Protein AF-A0A7C4W5H1-F1 (afdb_monomer_lite)

Structure (mmCIF, N/CA/C/O backbone):
data_AF-A0A7C4W5H1-F1
#
_entry.id   AF-A0A7C4W5H1-F1
#
loop_
_atom_site.group_PDB
_atom_site.id
_atom_site.type_symbol
_atom_site.label_atom_id
_atom_site.label_alt_id
_atom_site.label_comp_id
_atom_site.label_asym_id
_atom_site.label_entity_id
_atom_site.label_seq_id
_atom_site.pdbx_PDB_ins_code
_atom_site.Cartn_x
_atom_site.Cartn_y
_atom_site.Cartn_z
_atom_site.occupancy
_atom_site.B_iso_or_equiv
_atom_site.auth_seq_id
_atom_site.auth_comp_id
_atom_site.auth_asym_id
_atom_site.auth_atom_id
_atom_site.pdbx_PDB_model_num
ATOM 1 N N . MET A 1 1 ? 14.080 -0.708 -13.910 1.00 57.34 1 MET A N 1
ATOM 2 C CA . MET A 1 1 ? 13.384 0.587 -13.700 1.00 57.34 1 MET A CA 1
ATOM 3 C C . MET A 1 1 ? 11.904 0.579 -14.092 1.00 57.34 1 MET A C 1
ATOM 5 O O . MET A 1 1 ? 11.128 1.091 -13.300 1.00 57.34 1 MET A O 1
ATOM 9 N N . LYS A 1 2 ? 11.477 -0.001 -15.233 1.00 60.09 2 LYS A N 1
ATOM 10 C CA . LYS A 1 2 ? 10.047 -0.025 -15.631 1.00 60.09 2 LYS A CA 1
ATOM 11 C C . LYS A 1 2 ? 9.132 -0.670 -14.567 1.00 60.09 2 LYS A C 1
ATOM 13 O O . LYS A 1 2 ? 8.195 -0.025 -14.124 1.00 60.09 2 LYS A O 1
ATOM 18 N N . GLY A 1 3 ? 9.515 -1.836 -14.033 1.00 83.69 3 GLY A N 1
ATOM 19 C CA . GLY A 1 3 ? 8.735 -2.528 -12.994 1.00 83.69 3 GLY A CA 1
ATOM 20 C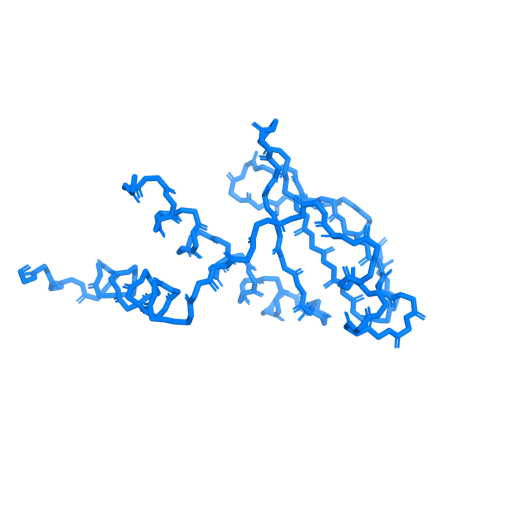 C . GLY A 1 3 ? 8.608 -1.795 -11.650 1.00 83.69 3 GLY A C 1
ATOM 21 O O . GLY A 1 3 ? 7.587 -1.926 -10.993 1.00 83.69 3 GLY A O 1
ATOM 22 N N . LEU A 1 4 ? 9.591 -0.975 -11.245 1.00 86.75 4 LEU A N 1
ATOM 23 C CA . LEU A 1 4 ? 9.497 -0.232 -9.977 1.00 86.75 4 LEU A CA 1
ATOM 24 C C . LEU A 1 4 ? 8.412 0.848 -10.045 1.00 86.75 4 LEU A C 1
ATOM 26 O O . LEU A 1 4 ? 7.599 0.958 -9.135 1.00 86.75 4 LEU A O 1
ATOM 30 N N . LYS A 1 5 ? 8.387 1.633 -11.130 1.00 88.38 5 LYS A N 1
ATOM 31 C CA . LYS A 1 5 ? 7.375 2.683 -11.309 1.00 88.38 5 LYS A CA 1
ATOM 32 C C . LYS A 1 5 ? 5.975 2.081 -11.430 1.00 88.38 5 LYS A C 1
ATOM 34 O O . LYS A 1 5 ? 5.061 2.580 -10.785 1.00 88.38 5 LYS A O 1
ATOM 39 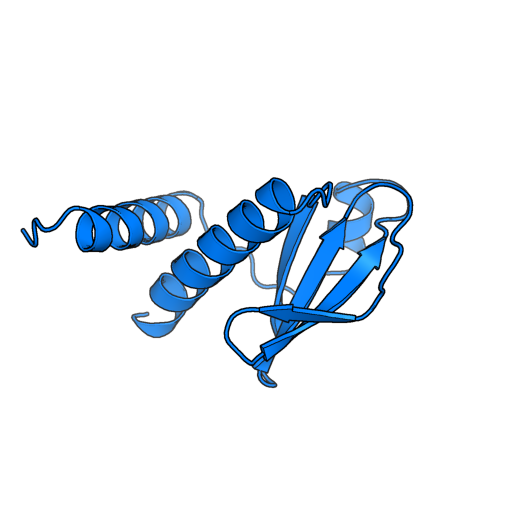N N . ASP A 1 6 ? 5.836 0.978 -12.165 1.00 88.69 6 ASP A N 1
ATOM 40 C CA . ASP A 1 6 ? 4.561 0.265 -12.288 1.00 88.69 6 ASP A CA 1
ATOM 41 C C . ASP A 1 6 ? 4.078 -0.257 -10.917 1.00 88.69 6 ASP A C 1
ATOM 43 O O . ASP A 1 6 ? 2.916 -0.056 -10.558 1.00 88.69 6 ASP A O 1
ATOM 47 N N . ASN A 1 7 ? 4.984 -0.807 -10.095 1.00 90.25 7 ASN A N 1
ATOM 48 C CA . ASN A 1 7 ? 4.675 -1.226 -8.723 1.00 90.25 7 ASN A CA 1
ATOM 49 C C . ASN A 1 7 ? 4.248 -0.051 -7.834 1.00 90.25 7 ASN A C 1
ATOM 51 O O . ASN A 1 7 ? 3.276 -0.173 -7.095 1.00 90.25 7 ASN A O 1
ATOM 55 N N . ILE A 1 8 ? 4.932 1.097 -7.909 1.00 92.31 8 ILE A N 1
ATOM 56 C CA . ILE A 1 8 ? 4.556 2.294 -7.138 1.00 92.31 8 ILE A CA 1
ATOM 57 C C . ILE A 1 8 ? 3.159 2.767 -7.543 1.00 92.31 8 ILE A C 1
ATOM 59 O O . ILE A 1 8 ? 2.328 3.042 -6.679 1.00 92.31 8 ILE A O 1
ATOM 63 N N . THR A 1 9 ? 2.865 2.832 -8.844 1.00 92.50 9 THR A N 1
ATOM 64 C CA . THR A 1 9 ? 1.530 3.195 -9.334 1.00 92.50 9 THR A CA 1
ATOM 65 C C . THR A 1 9 ? 0.465 2.215 -8.839 1.00 92.50 9 THR A C 1
ATOM 67 O O . THR A 1 9 ? -0.606 2.649 -8.412 1.00 92.50 9 THR A O 1
ATOM 70 N N . PHE A 1 10 ? 0.737 0.909 -8.894 1.00 92.31 10 PHE A N 1
ATOM 71 C CA . PHE A 1 10 ? -0.174 -0.128 -8.408 1.00 92.31 10 PHE A CA 1
ATOM 72 C C . PHE A 1 10 ? -0.444 0.021 -6.906 1.00 92.31 10 PHE A C 1
ATOM 74 O O . PHE A 1 10 ? -1.597 0.139 -6.494 1.00 92.31 10 PHE A O 1
ATOM 81 N N . LEU A 1 11 ? 0.611 0.117 -6.094 1.00 94.19 11 LEU A N 1
ATOM 82 C CA . LEU A 1 11 ? 0.506 0.287 -4.644 1.00 94.19 11 LEU A CA 1
ATOM 83 C C . LEU A 1 11 ? -0.220 1.585 -4.275 1.00 94.19 11 LEU A C 1
ATOM 85 O O . LEU A 1 11 ? -1.057 1.582 -3.378 1.00 94.19 11 LEU A O 1
ATOM 89 N N . TYR A 1 12 ? 0.014 2.678 -5.002 1.00 94.50 12 TYR A N 1
ATOM 90 C CA . TYR A 1 12 ? -0.715 3.931 -4.800 1.00 94.50 12 TYR A CA 1
ATOM 91 C C . TYR A 1 12 ? -2.222 3.785 -5.071 1.00 94.50 12 TYR A C 1
ATOM 93 O O . TYR A 1 12 ? -3.053 4.291 -4.312 1.00 94.50 12 TYR A O 1
ATOM 101 N N . LYS A 1 13 ? -2.602 3.065 -6.133 1.00 94.44 13 LYS A N 1
ATOM 102 C CA . LYS A 1 13 ? -4.013 2.756 -6.416 1.00 94.44 13 LYS A CA 1
ATOM 103 C C . LYS A 1 13 ? -4.619 1.870 -5.329 1.00 94.44 13 LYS A C 1
ATOM 105 O O . LYS A 1 13 ? -5.745 2.140 -4.912 1.00 94.44 13 LYS A O 1
ATOM 110 N N . MET A 1 14 ? -3.873 0.879 -4.840 1.00 95.38 14 MET A N 1
ATOM 111 C CA . MET A 1 14 ? -4.303 0.021 -3.736 1.00 95.38 14 MET A CA 1
ATOM 112 C C . MET A 1 14 ? -4.524 0.828 -2.458 1.00 95.38 14 MET A C 1
ATOM 114 O O . MET A 1 14 ? -5.603 0.759 -1.878 1.00 95.38 14 MET A O 1
ATOM 118 N N . PHE A 1 15 ? -3.560 1.664 -2.067 1.00 95.88 15 PHE A N 1
ATOM 119 C CA . PHE A 1 15 ? -3.662 2.546 -0.903 1.00 95.88 15 PHE A CA 1
ATOM 120 C C . PHE A 1 15 ? -4.954 3.373 -0.923 1.00 95.88 15 PHE A C 1
ATOM 122 O O . PHE A 1 15 ? -5.717 3.378 0.043 1.00 95.88 15 PHE A O 1
ATOM 129 N N . ASN A 1 16 ? -5.240 4.022 -2.055 1.00 95.00 16 ASN A N 1
ATOM 130 C CA . ASN A 1 16 ? -6.454 4.819 -2.212 1.00 95.00 16 ASN A CA 1
ATOM 131 C C . ASN A 1 16 ? -7.723 3.959 -2.230 1.00 95.00 16 ASN A C 1
ATOM 133 O O . ASN A 1 16 ? -8.702 4.313 -1.579 1.00 95.00 16 ASN A O 1
ATOM 137 N N . GLY A 1 17 ? -7.715 2.824 -2.935 1.00 94.88 17 GLY A N 1
ATOM 138 C CA . GLY A 1 17 ? -8.871 1.927 -3.017 1.00 94.88 17 GLY A CA 1
ATOM 139 C C . GLY A 1 17 ? -9.272 1.350 -1.659 1.00 94.88 17 GLY A C 1
ATOM 140 O O . GLY A 1 17 ? -10.458 1.307 -1.327 1.00 94.88 17 GLY A O 1
ATOM 141 N N . LEU A 1 18 ? -8.292 0.977 -0.836 1.00 94.31 18 LEU A N 1
ATOM 142 C CA . LEU A 1 18 ? -8.527 0.488 0.521 1.00 94.31 18 LEU A CA 1
ATOM 143 C C . LEU A 1 18 ? -9.074 1.589 1.437 1.00 94.31 18 LEU A C 1
ATOM 145 O O . LEU A 1 18 ? -10.039 1.348 2.163 1.00 94.31 18 LEU A O 1
ATOM 149 N N . ARG A 1 19 ? -8.540 2.816 1.345 1.00 93.88 19 ARG A N 1
ATOM 150 C CA . ARG A 1 19 ? -9.089 3.976 2.068 1.00 93.88 19 ARG A CA 1
ATOM 151 C C . ARG A 1 19 ? -10.528 4.280 1.674 1.00 93.88 19 ARG A C 1
ATOM 153 O O . ARG A 1 19 ? -11.373 4.471 2.544 1.00 93.88 19 ARG A O 1
ATOM 160 N N . SER A 1 20 ? -10.842 4.250 0.380 1.00 94.19 20 SER A N 1
ATOM 161 C CA . SER A 1 20 ? -12.222 4.398 -0.102 1.00 94.19 20 SER A CA 1
ATOM 162 C C . SER A 1 20 ? -13.147 3.269 0.363 1.00 94.19 20 SER A C 1
ATOM 164 O O . SER A 1 20 ? -14.351 3.480 0.461 1.00 94.19 20 SER A O 1
ATOM 166 N N . SER A 1 21 ? -12.594 2.098 0.689 1.00 91.31 21 SER A N 1
ATOM 167 C CA . SER A 1 21 ? -13.332 0.948 1.228 1.00 91.31 21 SER A CA 1
ATOM 168 C C . SER A 1 21 ? -13.475 0.976 2.758 1.00 91.31 21 SER A C 1
ATOM 170 O O . SER A 1 21 ? -14.037 0.048 3.337 1.00 91.31 21 SER A O 1
ATOM 172 N N . GLY A 1 22 ? -12.989 2.033 3.420 1.00 91.62 22 GLY A N 1
ATOM 173 C CA . GLY A 1 22 ? -13.158 2.261 4.857 1.00 91.62 22 GLY A CA 1
ATOM 174 C C . GLY A 1 22 ? -11.996 1.800 5.739 1.00 91.62 22 GLY A C 1
ATOM 175 O O . GLY A 1 22 ? -12.132 1.837 6.959 1.00 91.62 22 GLY A O 1
ATOM 176 N N . TYR A 1 23 ? -10.865 1.381 5.165 1.00 92.69 23 TYR A N 1
ATOM 177 C CA . TYR A 1 23 ? -9.657 1.079 5.938 1.00 92.69 23 TYR A CA 1
ATOM 178 C C . TYR A 1 23 ? -8.856 2.352 6.228 1.00 92.69 23 TYR A C 1
ATOM 180 O O . TYR A 1 23 ? -8.577 3.131 5.316 1.00 92.69 23 TYR A O 1
ATOM 188 N N . ASP A 1 24 ? -8.392 2.528 7.466 1.00 93.44 24 ASP A N 1
ATOM 189 C CA . ASP A 1 24 ? -7.453 3.602 7.810 1.00 93.44 24 ASP A CA 1
ATOM 190 C C . ASP A 1 24 ? -6.009 3.198 7.465 1.00 93.44 24 ASP A C 1
ATOM 192 O O . ASP A 1 24 ? -5.188 2.881 8.324 1.00 93.44 24 ASP A O 1
ATOM 196 N N . VAL A 1 25 ? -5.718 3.105 6.163 1.00 94.38 25 VAL A N 1
ATOM 197 C CA . VAL A 1 25 ? -4.417 2.633 5.667 1.00 94.38 25 VAL A CA 1
ATOM 198 C C . VAL A 1 25 ? -3.335 3.679 5.890 1.00 94.38 25 VAL A C 1
ATOM 200 O O . VAL A 1 25 ? -3.473 4.833 5.471 1.00 94.38 25 VAL A O 1
ATOM 203 N N . ALA A 1 26 ? -2.230 3.245 6.485 1.00 92.25 26 ALA A N 1
ATOM 204 C CA . ALA A 1 26 ? -1.031 4.038 6.697 1.00 92.25 26 ALA A CA 1
ATOM 205 C C . ALA A 1 26 ? 0.051 3.710 5.666 1.00 92.25 26 ALA A C 1
ATOM 207 O O . ALA A 1 26 ? 0.684 4.612 5.124 1.00 92.25 26 ALA A O 1
ATOM 208 N N . ILE A 1 27 ? 0.251 2.418 5.387 1.00 92.19 27 ILE A N 1
ATOM 209 C CA . ILE A 1 27 ? 1.352 1.923 4.555 1.00 92.19 27 ILE A CA 1
ATOM 210 C C . ILE A 1 27 ? 0.848 0.772 3.691 1.00 92.19 27 ILE A C 1
ATOM 212 O O . ILE A 1 27 ? 0.002 -0.019 4.109 1.00 92.19 27 ILE A O 1
ATOM 216 N N . VAL A 1 28 ? 1.397 0.665 2.487 1.00 93.44 28 VAL A N 1
ATOM 217 C CA . VAL A 1 28 ? 1.213 -0.479 1.597 1.00 93.44 28 VAL A CA 1
ATOM 218 C C . VAL A 1 28 ? 2.565 -0.992 1.131 1.00 93.44 28 VAL A C 1
ATOM 220 O O . VAL A 1 28 ? 3.506 -0.215 0.972 1.00 93.44 28 VAL A O 1
ATOM 223 N N . GLY A 1 29 ? 2.656 -2.293 0.892 1.00 91.50 29 GLY A N 1
ATOM 224 C CA . GLY A 1 29 ? 3.880 -2.935 0.438 1.00 91.50 29 GLY A CA 1
ATOM 225 C C . GLY A 1 29 ? 3.597 -4.098 -0.496 1.00 91.50 29 GLY A C 1
ATOM 226 O O . GLY A 1 29 ? 2.517 -4.686 -0.475 1.00 91.50 29 GLY A O 1
ATOM 227 N N . LYS A 1 30 ? 4.597 -4.420 -1.313 1.00 88.56 30 LYS A N 1
ATOM 228 C CA . LYS A 1 30 ? 4.643 -5.636 -2.119 1.00 88.56 30 LYS A CA 1
ATOM 229 C C . LYS A 1 30 ? 5.945 -6.357 -1.804 1.00 88.56 30 LYS A C 1
ATOM 231 O O . LYS A 1 30 ? 7.007 -5.732 -1.845 1.00 88.56 30 LYS A O 1
ATOM 236 N N . ALA A 1 31 ? 5.859 -7.644 -1.510 1.00 83.06 31 ALA A N 1
ATOM 237 C CA . ALA A 1 31 ? 7.022 -8.491 -1.319 1.00 83.06 31 ALA A CA 1
ATOM 238 C C . ALA A 1 31 ? 7.512 -9.084 -2.657 1.00 83.06 31 ALA A C 1
ATOM 240 O O . ALA A 1 31 ? 6.865 -8.980 -3.710 1.00 83.06 31 ALA A O 1
ATOM 241 N N . TYR A 1 32 ? 8.722 -9.646 -2.633 1.00 75.19 32 TYR A N 1
ATOM 242 C CA . TYR A 1 32 ? 9.350 -10.245 -3.817 1.00 75.19 32 TYR A CA 1
ATOM 243 C C . TYR A 1 32 ? 8.630 -11.511 -4.304 1.00 75.19 32 TYR A C 1
ATOM 245 O O . TYR A 1 32 ? 8.760 -11.854 -5.473 1.00 75.19 32 TYR A O 1
ATOM 253 N N . ASP A 1 33 ? 7.877 -12.168 -3.427 1.00 77.94 33 ASP A N 1
ATOM 254 C CA . ASP A 1 33 ? 7.077 -13.379 -3.650 1.00 77.94 33 ASP A CA 1
ATOM 255 C C . ASP A 1 33 ? 5.633 -13.087 -4.098 1.00 77.94 33 ASP A C 1
ATOM 257 O O . ASP A 1 33 ? 4.784 -13.968 -4.060 1.00 77.94 33 ASP A O 1
ATOM 261 N N . ASP A 1 34 ? 5.374 -11.861 -4.560 1.00 77.38 34 ASP A N 1
ATOM 262 C CA . ASP A 1 34 ? 4.079 -11.386 -5.065 1.00 77.38 34 ASP A CA 1
ATOM 263 C C . ASP A 1 34 ? 2.965 -11.200 -4.023 1.00 77.38 34 ASP A C 1
ATOM 265 O O . ASP A 1 34 ? 1.873 -10.757 -4.386 1.00 77.38 34 ASP A O 1
ATOM 269 N N . ASP A 1 35 ? 3.260 -11.367 -2.733 1.00 85.69 35 ASP A N 1
ATOM 270 C CA . ASP A 1 35 ? 2.322 -11.014 -1.668 1.00 85.69 35 ASP A CA 1
ATOM 271 C C . ASP A 1 35 ? 2.190 -9.491 -1.495 1.00 85.69 35 ASP A C 1
ATOM 273 O O . ASP A 1 35 ? 3.162 -8.722 -1.572 1.00 85.69 35 ASP A O 1
ATOM 277 N N . LEU A 1 36 ? 0.960 -9.045 -1.222 1.00 93.81 36 LEU A N 1
ATOM 278 C CA . LEU A 1 36 ? 0.638 -7.655 -0.912 1.00 93.81 36 LEU A CA 1
ATOM 279 C C . LEU A 1 36 ? 0.372 -7.481 0.580 1.00 93.81 36 LEU A C 1
ATOM 281 O O . LEU A 1 36 ? -0.210 -8.339 1.242 1.00 93.81 36 LEU A O 1
ATOM 285 N N . TYR A 1 37 ? 0.735 -6.312 1.094 1.00 92.50 37 TYR A N 1
ATOM 286 C CA . TYR A 1 37 ? 0.553 -5.964 2.496 1.00 92.50 37 TYR A CA 1
ATOM 287 C C . TYR A 1 37 ? -0.075 -4.583 2.629 1.00 92.50 37 TYR A C 1
ATOM 289 O O . TYR A 1 37 ? 0.303 -3.637 1.932 1.00 92.50 37 TYR A O 1
ATOM 297 N N . ALA A 1 38 ? -1.014 -4.464 3.560 1.00 94.56 38 ALA A N 1
ATOM 298 C CA . ALA A 1 38 ? -1.581 -3.205 4.005 1.00 94.56 38 ALA A CA 1
ATOM 299 C C . ALA A 1 38 ? -1.419 -3.096 5.519 1.00 94.56 38 ALA A C 1
ATOM 301 O O . ALA A 1 38 ? -1.836 -3.977 6.273 1.00 94.56 38 ALA A O 1
ATOM 302 N N . TYR A 1 39 ? -0.832 -1.993 5.962 1.00 93.31 39 TYR A N 1
ATOM 303 C CA . TYR A 1 39 ? -0.699 -1.671 7.370 1.00 93.31 39 TYR A CA 1
ATOM 304 C C . TYR A 1 39 ? -1.652 -0.533 7.703 1.00 93.31 39 TYR A C 1
ATOM 306 O O . TYR A 1 39 ? -1.626 0.518 7.053 1.00 93.31 39 TYR A O 1
ATOM 314 N N . VAL A 1 40 ? -2.517 -0.757 8.683 1.00 94.00 40 VAL A N 1
ATOM 315 C CA . VAL A 1 40 ? -3.641 0.134 8.979 1.00 94.00 40 VAL A CA 1
ATOM 316 C C . VAL A 1 40 ? -3.673 0.527 10.448 1.00 94.00 40 VAL A C 1
ATOM 318 O O . VAL A 1 40 ? -3.123 -0.170 11.302 1.00 94.00 40 VAL A O 1
ATOM 321 N N . TRP A 1 41 ? -4.335 1.637 10.738 1.00 91.69 41 TRP A N 1
ATOM 322 C CA . TRP A 1 41 ? -4.635 2.063 12.097 1.00 91.69 41 TRP A CA 1
ATOM 323 C C . TRP A 1 41 ? -5.952 1.462 12.590 1.00 91.69 41 TRP A C 1
ATOM 325 O O . TRP A 1 41 ? -6.890 1.255 11.818 1.00 91.69 41 TRP A O 1
ATOM 335 N N . GLY A 1 42 ? -6.027 1.229 13.901 1.00 86.00 42 GLY A N 1
ATOM 336 C CA . GLY A 1 42 ? -7.237 0.750 14.566 1.00 86.00 42 GLY A CA 1
ATOM 337 C C . GLY A 1 42 ? -7.579 -0.714 14.277 1.00 86.00 42 GLY A C 1
ATOM 338 O O . GLY A 1 42 ? -6.757 -1.491 13.794 1.00 86.00 42 GLY A O 1
ATOM 339 N N . ASP A 1 43 ? -8.807 -1.100 14.618 1.00 84.06 43 ASP A N 1
ATOM 340 C CA . ASP A 1 43 ? -9.260 -2.483 14.493 1.00 84.06 43 ASP A CA 1
ATOM 341 C C . ASP A 1 43 ? -9.619 -2.853 13.053 1.00 84.06 43 ASP A C 1
ATOM 343 O O . ASP A 1 43 ? -10.285 -2.111 12.328 1.00 84.06 43 ASP A O 1
ATOM 347 N N . VAL A 1 44 ? -9.255 -4.076 12.669 1.00 84.94 44 VAL A N 1
ATOM 348 C CA . VAL A 1 44 ? -9.598 -4.651 11.366 1.00 84.94 44 VAL A CA 1
ATOM 349 C C . VAL A 1 44 ? -10.536 -5.829 11.519 1.00 84.94 44 VAL A C 1
ATOM 351 O O . VAL A 1 44 ? -10.292 -6.746 12.301 1.00 84.94 44 VAL A O 1
ATOM 354 N N . LYS A 1 45 ? -11.601 -5.834 10.713 1.00 81.12 45 LYS A N 1
ATOM 355 C CA . LYS A 1 45 ? -12.532 -6.968 10.648 1.00 81.12 45 LYS A CA 1
ATOM 356 C C . LYS A 1 45 ? -11.911 -8.177 9.951 1.00 81.12 45 LYS A C 1
ATOM 358 O O . LYS A 1 45 ? -12.101 -9.301 10.396 1.00 81.12 45 LYS A O 1
ATOM 363 N N . ASN A 1 46 ? -11.154 -7.930 8.882 1.00 88.25 46 ASN A N 1
ATOM 364 C CA . ASN A 1 46 ? -10.531 -8.959 8.056 1.00 88.25 46 ASN A CA 1
ATOM 365 C C . ASN A 1 46 ? -9.021 -8.735 8.012 1.00 88.25 46 ASN A C 1
ATOM 367 O O . ASN A 1 46 ? -8.572 -7.632 7.706 1.00 88.25 46 ASN A O 1
ATOM 371 N N . ARG A 1 47 ? -8.256 -9.793 8.296 1.00 89.06 47 ARG A N 1
ATOM 372 C CA . ARG A 1 47 ? -6.784 -9.792 8.220 1.00 89.06 47 ARG A CA 1
ATOM 373 C C . ARG A 1 47 ? -6.245 -10.180 6.845 1.00 89.06 47 ARG A C 1
ATOM 375 O O . ARG A 1 47 ? -5.052 -10.062 6.607 1.00 89.06 47 ARG A O 1
ATOM 382 N N . VAL A 1 48 ? -7.116 -10.649 5.957 1.00 92.88 48 VAL A N 1
ATOM 383 C CA . VAL A 1 48 ? -6.803 -10.943 4.559 1.00 92.88 48 VAL A CA 1
ATOM 384 C C . VAL A 1 48 ? -7.964 -10.442 3.714 1.00 92.88 48 VAL A C 1
ATOM 386 O O . VAL A 1 48 ? -9.124 -10.661 4.069 1.00 92.88 48 VAL A O 1
ATOM 389 N N . ILE A 1 49 ? -7.646 -9.750 2.629 1.00 93.69 49 ILE A N 1
ATOM 390 C CA . ILE A 1 49 ? -8.601 -9.274 1.623 1.00 93.69 49 ILE A CA 1
ATOM 391 C C . ILE A 1 49 ? -8.047 -9.534 0.222 1.00 93.69 49 ILE A C 1
ATOM 393 O O . ILE A 1 49 ? -6.905 -9.965 0.076 1.00 93.69 49 ILE A O 1
ATOM 397 N N . GLU A 1 50 ? -8.846 -9.253 -0.802 1.00 93.06 50 GLU A N 1
ATOM 398 C CA . GLU A 1 50 ? -8.437 -9.354 -2.201 1.00 93.06 50 GLU A CA 1
ATOM 399 C C . GLU A 1 50 ? -8.374 -7.961 -2.844 1.00 93.06 50 GLU A C 1
ATOM 401 O O . GLU A 1 50 ? -9.243 -7.117 -2.604 1.00 93.06 50 GLU A O 1
ATOM 406 N N . TYR A 1 51 ? -7.354 -7.719 -3.666 1.00 92.06 51 TYR A N 1
ATOM 407 C CA . TYR A 1 51 ? -7.236 -6.533 -4.508 1.00 92.06 51 TYR A CA 1
ATOM 408 C C . TYR A 1 51 ? -6.683 -6.929 -5.878 1.00 92.06 51 TYR A C 1
ATOM 410 O O . TYR A 1 51 ? -5.567 -7.430 -5.970 1.00 92.06 51 TYR A O 1
ATOM 418 N N . ASP A 1 52 ? -7.464 -6.697 -6.937 1.00 90.12 52 ASP A N 1
ATOM 419 C CA . ASP A 1 52 ? -7.091 -7.028 -8.324 1.00 90.12 52 ASP A CA 1
ATOM 420 C C . ASP A 1 52 ? -6.652 -8.501 -8.504 1.00 90.12 52 ASP A C 1
ATOM 422 O O . ASP A 1 52 ? -5.675 -8.806 -9.183 1.00 90.12 52 ASP A O 1
ATOM 426 N N . GLY A 1 53 ? -7.352 -9.425 -7.830 1.00 89.06 53 GLY A N 1
ATOM 427 C CA . GLY A 1 53 ? -7.057 -10.862 -7.857 1.00 89.06 53 GLY A CA 1
ATOM 428 C C . GLY A 1 53 ? -5.872 -11.311 -6.992 1.00 89.06 53 GLY A C 1
ATOM 429 O O . GLY A 1 53 ? -5.533 -12.493 -7.007 1.00 89.06 53 GLY A O 1
ATOM 430 N N . LEU A 1 54 ? -5.242 -10.404 -6.236 1.00 89.50 54 LEU A N 1
ATOM 431 C CA . LEU A 1 54 ? -4.133 -10.706 -5.326 1.00 89.50 54 LEU A CA 1
ATOM 432 C C . LEU A 1 54 ? -4.576 -10.645 -3.861 1.00 89.50 54 LEU A C 1
ATOM 434 O O . LEU A 1 54 ? -5.375 -9.790 -3.473 1.00 89.50 54 LEU A O 1
ATOM 438 N N . HIS A 1 55 ? -4.013 -11.522 -3.027 1.00 92.25 55 HIS A N 1
ATOM 439 C CA . HIS A 1 55 ? -4.227 -11.471 -1.584 1.00 92.25 55 HIS A CA 1
ATOM 440 C C . HIS A 1 55 ? -3.439 -10.326 -0.951 1.00 92.25 55 HIS A C 1
ATOM 442 O O . HIS A 1 55 ? -2.248 -10.151 -1.205 1.00 92.25 55 HIS A O 1
ATOM 448 N N . VAL A 1 56 ? -4.109 -9.584 -0.072 1.00 94.69 56 VAL A N 1
ATOM 449 C CA . VAL A 1 56 ? -3.512 -8.522 0.735 1.00 94.69 56 VAL A CA 1
ATOM 450 C C . VAL A 1 56 ? -3.589 -8.917 2.204 1.00 94.69 56 VAL A C 1
ATOM 452 O O . VAL A 1 56 ? -4.680 -9.011 2.776 1.00 94.69 56 VAL A O 1
ATOM 455 N N . GLY A 1 57 ? -2.432 -9.118 2.831 1.00 94.12 57 GLY A N 1
ATOM 456 C CA . GLY A 1 57 ? -2.312 -9.266 4.276 1.00 94.12 57 GLY A CA 1
ATOM 457 C C . GLY A 1 57 ? -2.528 -7.923 4.970 1.00 94.12 57 GLY A C 1
ATOM 458 O O . GLY A 1 57 ? -1.806 -6.959 4.716 1.00 94.12 57 GLY A O 1
ATOM 459 N N . VAL A 1 58 ? -3.515 -7.849 5.859 1.00 93.81 58 VAL A N 1
ATOM 460 C CA . VAL A 1 58 ? -3.865 -6.634 6.601 1.00 93.81 58 VAL A CA 1
ATOM 461 C C . VAL A 1 58 ? -3.357 -6.747 8.033 1.00 93.81 58 VAL A C 1
ATOM 463 O O . VAL A 1 58 ? -3.816 -7.587 8.811 1.00 93.81 58 VAL A O 1
ATOM 466 N N . THR A 1 59 ? -2.425 -5.866 8.386 1.00 91.56 59 THR A N 1
ATOM 467 C CA . THR A 1 59 ? -1.794 -5.812 9.708 1.00 91.56 59 THR A CA 1
ATOM 468 C C . THR A 1 59 ? -2.114 -4.488 10.388 1.00 91.56 59 THR A C 1
ATOM 470 O O . THR A 1 59 ? -2.017 -3.426 9.781 1.00 91.56 59 THR A O 1
ATOM 473 N N . VAL A 1 60 ? -2.478 -4.537 11.668 1.00 90.50 60 VAL A N 1
ATOM 474 C CA . VAL A 1 60 ? -2.651 -3.322 12.473 1.00 90.50 60 VAL A CA 1
ATOM 475 C C . VAL A 1 60 ? -1.277 -2.813 12.899 1.00 90.50 60 VAL A C 1
ATOM 477 O O . VAL A 1 60 ? -0.489 -3.578 13.457 1.00 90.50 60 VAL A O 1
ATOM 480 N N . ILE A 1 61 ? -0.986 -1.536 12.652 1.00 87.38 61 ILE A N 1
ATOM 481 C CA . ILE A 1 61 ? 0.205 -0.890 13.211 1.00 87.38 61 ILE A CA 1
ATOM 482 C C . ILE A 1 61 ? -0.042 -0.657 14.700 1.00 87.38 61 ILE A C 1
ATOM 484 O O . ILE A 1 61 ? -1.019 -0.018 15.086 1.00 87.38 61 ILE A O 1
ATOM 488 N N . SER A 1 62 ? 0.849 -1.188 15.536 1.00 70.31 62 SER A N 1
ATOM 489 C CA . SER A 1 62 ? 0.687 -1.222 16.992 1.00 70.31 62 SER A CA 1
ATOM 490 C C . SER A 1 62 ? 0.868 0.131 17.684 1.00 70.31 62 SER A C 1
ATOM 492 O O . SER A 1 62 ? 0.413 0.274 18.817 1.00 70.31 62 SER A O 1
ATOM 494 N N . SER A 1 63 ? 1.540 1.108 17.062 1.00 74.75 63 SER A N 1
ATOM 495 C CA . SER A 1 63 ? 2.036 2.275 17.814 1.00 74.75 63 SER A CA 1
ATOM 496 C C . SER A 1 63 ? 2.416 3.509 16.984 1.00 74.75 63 SER A C 1
ATOM 498 O O . SER A 1 63 ? 1.946 4.601 17.297 1.00 74.75 63 SER A O 1
ATOM 500 N N . SER A 1 64 ? 3.278 3.395 15.965 1.00 85.19 64 SER A N 1
ATOM 501 C CA . SER A 1 64 ? 3.765 4.550 15.190 1.00 85.19 64 SER A CA 1
ATOM 502 C C . SER A 1 64 ? 4.416 4.161 13.854 1.00 85.19 64 SER A C 1
ATOM 504 O O . SER A 1 64 ? 4.776 3.005 13.627 1.00 85.19 64 SER A O 1
ATOM 506 N N . ILE A 1 65 ? 4.597 5.151 12.969 1.00 85.38 65 ILE A N 1
ATOM 507 C CA . ILE A 1 65 ? 5.381 4.993 11.729 1.00 85.38 65 ILE A CA 1
ATOM 508 C C . ILE A 1 65 ? 6.860 4.727 12.040 1.00 85.38 65 ILE A C 1
ATOM 510 O O . ILE A 1 65 ? 7.483 3.906 11.380 1.00 85.38 65 ILE A O 1
ATOM 514 N N . GLU A 1 66 ? 7.410 5.352 13.080 1.00 86.75 66 GLU A N 1
ATOM 515 C CA . GLU A 1 66 ? 8.806 5.145 13.484 1.00 86.75 66 GLU A CA 1
ATOM 516 C C . GLU A 1 66 ? 9.065 3.692 13.919 1.00 86.75 66 GLU A C 1
ATOM 518 O O . GLU A 1 66 ? 10.065 3.080 13.542 1.00 86.75 66 GLU A O 1
ATOM 523 N N . GLU A 1 67 ? 8.137 3.092 14.671 1.00 84.06 67 GLU A N 1
ATOM 524 C CA . GLU A 1 67 ? 8.250 1.684 15.054 1.00 84.06 67 GLU A CA 1
ATOM 525 C C . GLU A 1 67 ? 8.112 0.758 13.840 1.00 84.06 67 GLU A C 1
ATOM 527 O O . GLU A 1 67 ? 8.830 -0.240 13.734 1.00 84.06 67 GLU A O 1
ATOM 532 N N . PHE A 1 68 ? 7.242 1.110 12.889 1.00 85.50 68 PHE A N 1
ATOM 533 C CA . PHE A 1 68 ? 7.176 0.410 11.613 1.00 85.50 68 PHE A CA 1
ATOM 534 C C . PHE A 1 68 ? 8.524 0.451 10.882 1.00 85.50 68 PHE A C 1
ATOM 536 O O . PHE A 1 68 ? 9.016 -0.604 10.484 1.00 85.50 68 PHE A O 1
ATOM 543 N N . GLU A 1 69 ? 9.142 1.623 10.728 1.00 85.69 69 GLU A N 1
ATOM 544 C CA . GLU A 1 69 ? 10.430 1.774 10.035 1.00 85.69 69 GLU A CA 1
ATOM 545 C C . GLU A 1 69 ? 11.531 0.952 10.712 1.00 85.69 69 GLU A C 1
ATOM 547 O O . GLU A 1 69 ? 12.278 0.235 10.043 1.00 85.69 69 GLU A O 1
ATOM 552 N N . LYS A 1 70 ? 11.576 0.963 12.049 1.00 86.25 70 LYS A N 1
ATOM 553 C CA . LYS A 1 70 ? 12.522 0.158 12.833 1.00 86.25 70 LYS A CA 1
ATOM 554 C C . LYS A 1 70 ? 12.361 -1.344 12.585 1.00 86.25 70 LYS A C 1
ATOM 556 O O . LYS A 1 70 ? 13.356 -2.063 12.490 1.00 86.25 70 LYS A O 1
ATOM 561 N N . ASN A 1 71 ? 11.123 -1.823 12.486 1.00 82.88 71 ASN A N 1
ATOM 562 C CA . ASN A 1 71 ? 10.820 -3.242 12.291 1.00 82.88 71 ASN A CA 1
ATOM 563 C C . ASN A 1 71 ? 10.918 -3.685 10.823 1.00 82.88 71 ASN A C 1
ATOM 565 O O . ASN A 1 71 ? 11.052 -4.877 10.552 1.00 82.88 71 ASN A O 1
ATOM 569 N N . ASN A 1 72 ? 10.894 -2.743 9.880 1.00 81.31 72 ASN A N 1
ATOM 570 C CA . ASN A 1 72 ? 10.928 -3.001 8.440 1.00 81.31 72 ASN A CA 1
ATOM 571 C C . ASN A 1 72 ? 12.198 -2.453 7.778 1.00 81.31 72 ASN A C 1
ATOM 573 O O . ASN A 1 72 ? 12.193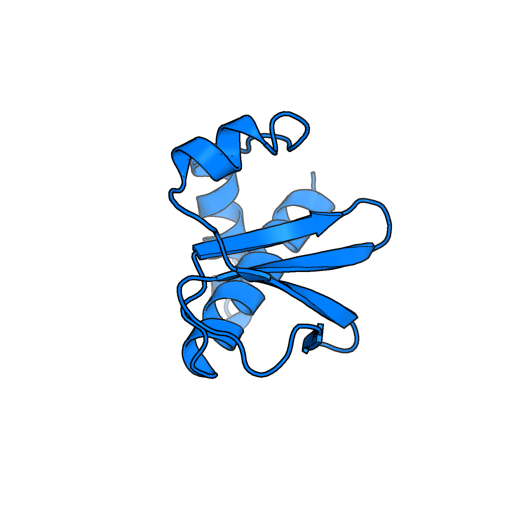 -2.066 6.613 1.00 81.31 72 ASN A O 1
ATOM 577 N N . TRP A 1 73 ? 13.315 -2.487 8.509 1.00 81.25 73 TRP A N 1
ATOM 578 C CA . TRP A 1 73 ? 14.640 -2.025 8.075 1.00 81.25 73 TRP A CA 1
ATOM 579 C C . TRP A 1 73 ? 15.168 -2.689 6.790 1.00 81.25 73 TRP A C 1
ATOM 581 O O . TRP A 1 73 ? 16.097 -2.183 6.167 1.00 81.25 73 TRP A O 1
ATOM 591 N N . TYR A 1 74 ? 14.600 -3.832 6.403 1.00 81.94 74 TYR A N 1
ATOM 592 C CA . TYR A 1 74 ? 14.944 -4.570 5.188 1.00 81.94 74 TYR A CA 1
ATOM 593 C C . TYR A 1 74 ? 14.228 -4.041 3.932 1.00 81.94 74 TYR A C 1
ATOM 595 O O . TYR A 1 74 ? 14.535 -4.484 2.823 1.00 81.94 74 TYR A O 1
ATOM 603 N N . MET A 1 75 ? 13.262 -3.127 4.076 1.00 81.56 75 MET A N 1
ATOM 604 C CA . MET A 1 75 ? 12.575 -2.506 2.944 1.00 81.56 75 MET A CA 1
ATOM 605 C C . MET A 1 75 ? 13.469 -1.465 2.262 1.00 81.56 75 MET A C 1
ATOM 607 O O . MET A 1 75 ? 14.197 -0.713 2.905 1.00 81.56 75 MET A O 1
ATOM 611 N N . GLN A 1 76 ? 13.396 -1.402 0.932 1.00 82.62 76 GLN A N 1
ATOM 612 C CA . GLN A 1 76 ? 14.140 -0.417 0.156 1.00 82.62 76 GLN A CA 1
ATOM 613 C C . GLN A 1 76 ? 13.433 0.944 0.191 1.00 82.62 76 GLN A C 1
ATOM 615 O O . GLN A 1 76 ? 12.318 1.077 -0.314 1.00 82.62 76 GLN A O 1
ATOM 620 N N . SER A 1 77 ? 14.121 1.973 0.688 1.00 84.62 77 SER A N 1
ATOM 621 C CA . SER A 1 77 ? 13.669 3.357 0.538 1.00 84.62 77 SER A CA 1
ATOM 622 C C . SER A 1 77 ? 13.730 3.795 -0.924 1.00 84.62 77 SER A C 1
ATOM 624 O O . SER A 1 77 ? 14.727 3.580 -1.618 1.00 84.62 77 SER A O 1
ATOM 626 N N . VAL A 1 78 ? 12.664 4.445 -1.379 1.00 86.44 78 VAL A N 1
ATOM 627 C CA . VAL A 1 78 ? 12.574 5.055 -2.708 1.00 86.44 78 VAL A CA 1
ATOM 628 C C . VAL A 1 78 ? 12.469 6.562 -2.530 1.00 86.44 78 VAL A C 1
ATOM 630 O O . VAL A 1 78 ? 11.750 7.038 -1.653 1.00 86.44 78 VAL A O 1
ATOM 633 N N . ASP A 1 79 ? 13.200 7.321 -3.342 1.00 91.25 79 ASP A N 1
ATOM 634 C CA . ASP A 1 79 ? 13.176 8.775 -3.272 1.00 91.25 79 ASP A CA 1
ATOM 635 C C . ASP A 1 79 ? 11.820 9.352 -3.727 1.00 91.25 79 ASP A C 1
ATOM 637 O O . ASP A 1 79 ? 11.095 8.778 -4.550 1.00 91.25 79 ASP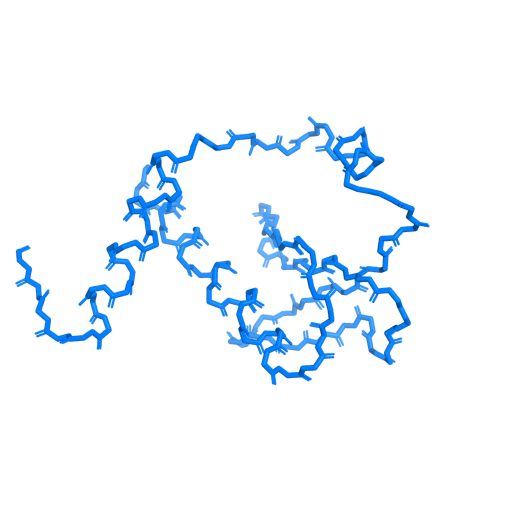 A O 1
ATOM 641 N N . GLY A 1 80 ? 11.473 10.520 -3.181 1.00 90.81 80 GLY A N 1
ATOM 642 C CA . GLY A 1 80 ? 10.181 11.159 -3.424 1.00 90.81 80 GLY A CA 1
ATOM 643 C C . GLY A 1 80 ? 9.952 11.582 -4.877 1.00 90.81 80 GLY A C 1
ATOM 644 O O . GLY A 1 80 ? 8.803 11.635 -5.318 1.00 90.81 80 GLY A O 1
ATOM 645 N N . GLU A 1 81 ? 11.010 11.854 -5.645 1.00 92.12 81 GLU A N 1
ATOM 646 C CA . GLU A 1 81 ? 10.878 12.225 -7.053 1.00 92.12 81 GLU A CA 1
ATOM 647 C C . GLU A 1 81 ? 10.479 11.018 -7.899 1.00 92.12 81 GLU A C 1
ATOM 649 O O . GLU A 1 81 ? 9.499 11.099 -8.643 1.00 92.12 81 GLU A O 1
ATOM 654 N N . THR A 1 82 ? 1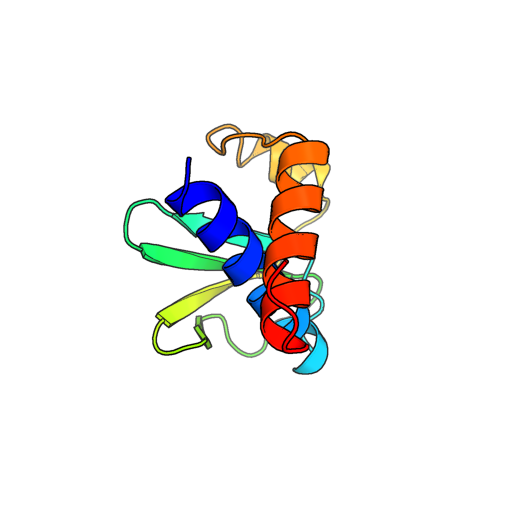1.135 9.873 -7.707 1.00 89.81 82 THR A N 1
ATOM 655 C CA . THR A 1 82 ? 10.754 8.604 -8.338 1.00 89.81 82 THR A CA 1
ATOM 656 C C . THR A 1 82 ? 9.301 8.243 -8.027 1.00 89.81 82 THR A C 1
ATOM 658 O O . THR A 1 82 ? 8.559 7.842 -8.933 1.00 89.81 82 THR A O 1
ATOM 661 N N . ILE A 1 83 ? 8.868 8.421 -6.772 1.00 91.06 83 ILE A N 1
ATOM 662 C CA . ILE A 1 83 ? 7.476 8.186 -6.356 1.00 91.06 83 ILE A CA 1
ATOM 663 C C . ILE A 1 83 ? 6.524 9.128 -7.102 1.00 91.06 83 ILE A C 1
ATOM 665 O O . ILE A 1 83 ? 5.556 8.676 -7.719 1.00 91.06 83 ILE A O 1
ATOM 669 N N . ARG A 1 84 ? 6.812 10.433 -7.090 1.00 92.38 84 ARG A N 1
ATOM 670 C CA . ARG A 1 84 ? 5.995 11.463 -7.748 1.00 92.38 84 ARG A CA 1
ATOM 671 C C . ARG A 1 84 ? 5.863 11.208 -9.247 1.00 92.38 84 ARG A C 1
ATOM 673 O O . ARG A 1 84 ? 4.761 11.274 -9.785 1.00 92.38 84 ARG A O 1
ATOM 680 N N . GLU A 1 85 ? 6.964 10.901 -9.925 1.00 90.56 85 GLU A N 1
ATOM 681 C CA . GLU A 1 85 ? 6.961 10.593 -11.355 1.00 90.56 85 GLU A CA 1
ATOM 682 C C . GLU A 1 85 ? 6.111 9.363 -11.679 1.00 90.56 85 GLU A C 1
ATOM 684 O O . GLU A 1 85 ? 5.349 9.380 -12.648 1.00 90.56 85 GLU A O 1
ATOM 689 N N . ALA A 1 86 ? 6.226 8.300 -10.878 1.00 91.06 86 ALA A N 1
ATOM 690 C CA . ALA A 1 86 ? 5.442 7.083 -11.060 1.00 91.06 86 ALA A CA 1
ATOM 691 C C . ALA A 1 86 ? 3.939 7.345 -10.886 1.00 91.06 86 ALA A C 1
ATOM 693 O O . ALA A 1 86 ? 3.135 6.921 -11.719 1.00 91.06 86 ALA A O 1
ATOM 694 N N . ILE A 1 87 ? 3.552 8.089 -9.845 1.00 91.25 87 ILE A N 1
ATOM 695 C CA . ILE A 1 87 ? 2.151 8.452 -9.596 1.00 91.25 87 ILE A CA 1
ATOM 696 C C . ILE A 1 87 ? 1.611 9.309 -10.745 1.00 91.25 87 ILE A C 1
ATOM 698 O O . ILE A 1 87 ? 0.588 8.960 -11.332 1.00 91.25 87 ILE A O 1
ATOM 702 N N . ASN A 1 88 ? 2.321 10.373 -11.129 1.00 91.12 88 ASN A N 1
ATOM 703 C CA . ASN A 1 88 ? 1.878 11.279 -12.190 1.00 91.12 88 ASN A CA 1
ATOM 704 C C . ASN A 1 88 ? 1.711 10.558 -13.529 1.00 91.12 88 ASN A C 1
ATOM 706 O O . ASN A 1 88 ? 0.692 10.725 -14.196 1.00 91.12 88 ASN A O 1
ATOM 710 N N . LYS A 1 89 ? 2.673 9.710 -13.905 1.00 85.94 89 LYS A N 1
ATOM 711 C CA . LYS A 1 89 ? 2.579 8.914 -15.132 1.00 85.94 89 LYS A CA 1
ATOM 712 C C . LYS A 1 89 ? 1.396 7.945 -15.082 1.00 85.94 89 LYS A C 1
ATOM 714 O O . LYS A 1 89 ? 0.664 7.815 -16.058 1.00 85.94 89 LYS A O 1
ATOM 719 N N . GLY A 1 90 ? 1.198 7.282 -13.945 1.00 79.88 90 GLY A N 1
ATOM 720 C CA . GLY A 1 90 ? 0.107 6.335 -13.741 1.00 79.88 90 GLY A CA 1
ATOM 721 C C . GLY A 1 90 ? -1.288 6.962 -13.779 1.00 79.88 90 GLY A C 1
ATOM 722 O O . GLY A 1 90 ? -2.238 6.302 -14.203 1.00 79.88 90 GLY A O 1
ATOM 723 N N . LEU A 1 91 ? -1.411 8.220 -13.347 1.00 79.81 91 LEU A N 1
ATOM 724 C CA . LEU A 1 91 ? -2.648 9.000 -13.420 1.00 79.81 91 LEU A CA 1
ATOM 725 C C . LEU A 1 91 ? -2.885 9.561 -14.829 1.00 79.81 91 LEU A C 1
ATOM 727 O O . LEU A 1 91 ? -3.983 9.405 -15.349 1.00 79.81 91 LEU A O 1
ATOM 731 N N . ALA A 1 92 ? -1.856 10.095 -15.495 1.00 74.31 92 ALA A N 1
ATOM 732 C CA . ALA A 1 92 ? -1.971 10.638 -16.855 1.00 74.31 92 ALA A CA 1
ATOM 733 C C . ALA A 1 92 ? -2.432 9.594 -17.892 1.00 74.31 92 ALA A C 1
ATOM 735 O O . ALA A 1 92 ? -3.207 9.906 -18.794 1.00 74.31 92 ALA A O 1
ATOM 736 N N . VAL A 1 93 ? -2.027 8.328 -17.734 1.00 61.59 93 VAL A N 1
ATOM 737 C CA . VAL A 1 93 ? -2.510 7.218 -18.579 1.00 61.59 93 VAL A CA 1
ATOM 738 C C . VAL A 1 93 ? -4.015 6.961 -18.397 1.00 61.59 93 VAL A C 1
ATOM 740 O O . VAL A 1 93 ? -4.669 6.492 -19.326 1.00 61.59 93 VAL A O 1
ATOM 743 N N . LYS A 1 94 ? -4.587 7.275 -17.227 1.00 55.69 94 LYS A N 1
ATOM 744 C CA . LYS A 1 94 ? -6.017 7.081 -16.933 1.00 55.69 94 LYS A CA 1
ATOM 745 C C . LYS A 1 94 ? -6.901 8.151 -17.590 1.00 55.69 94 LYS A C 1
ATOM 747 O O . LYS A 1 94 ? -8.035 7.842 -17.941 1.00 55.69 94 LYS A O 1
ATOM 752 N N . ASP A 1 95 ? -6.362 9.352 -17.809 1.00 56.94 95 ASP A N 1
ATOM 753 C CA . ASP A 1 95 ? -7.089 10.508 -18.361 1.00 56.94 95 ASP A CA 1
ATOM 754 C C . ASP A 1 95 ? -6.970 10.645 -19.894 1.00 56.94 95 ASP A C 1
ATOM 756 O O . ASP A 1 95 ? -7.410 11.633 -20.477 1.00 56.94 95 ASP A O 1
ATOM 760 N N . GLY A 1 96 ? -6.415 9.638 -20.579 1.00 45.00 96 GLY A N 1
ATOM 761 C CA . GLY A 1 96 ? -6.498 9.536 -22.039 1.00 45.00 96 GLY A CA 1
ATOM 762 C C . GLY A 1 96 ? -5.594 10.484 -22.831 1.00 45.00 96 GLY A C 1
ATOM 763 O O . GLY A 1 96 ? -5.855 10.704 -24.012 1.00 45.00 96 GLY A O 1
ATOM 764 N N . VAL A 1 97 ? -4.513 11.003 -22.245 1.00 47.00 97 VAL A N 1
ATOM 765 C CA . VAL A 1 97 ? -3.489 11.736 -23.005 1.00 47.00 97 VAL A CA 1
ATOM 766 C C . VAL A 1 97 ? -2.117 11.137 -22.720 1.00 47.00 97 VAL A C 1
ATOM 768 O O . VAL A 1 97 ? -1.460 11.452 -21.730 1.00 47.00 97 VAL A O 1
ATOM 771 N N . ALA A 1 98 ? -1.689 10.245 -23.612 1.00 42.44 98 ALA A N 1
ATOM 772 C CA . ALA A 1 98 ? -0.276 9.940 -23.765 1.00 42.44 98 ALA A CA 1
ATOM 773 C C . ALA A 1 98 ? 0.398 11.163 -24.407 1.00 42.44 98 ALA A C 1
ATOM 775 O O . ALA A 1 98 ? -0.030 11.594 -25.478 1.00 42.44 98 ALA A O 1
ATOM 776 N 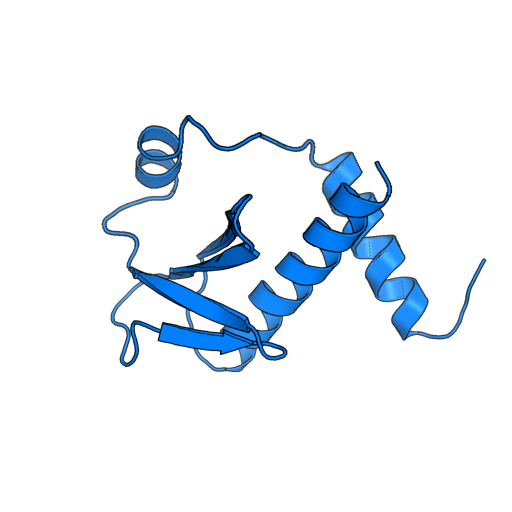N . ILE A 1 99 ? 1.410 11.720 -23.741 1.00 44.91 99 ILE A N 1
ATOM 777 C CA . ILE A 1 99 ? 2.367 12.659 -24.344 1.00 44.91 99 ILE A CA 1
ATOM 778 C C . ILE A 1 99 ? 3.579 11.867 -24.817 1.00 44.91 99 ILE A C 1
ATOM 780 O O . ILE A 1 99 ? 4.078 11.052 -24.002 1.00 44.91 99 ILE A O 1
#

Sequence (99 aa):
MKGLKDNITFLYKMFNGLRSSGYDVAIVGKAYDDDLYAYVWGDVKNRVIEYDGLHVGVTVISSSIEEFEKNNWYMQSVDGETIREAINKGLAVKDGVAI

Secondary structure (DSSP, 8-state):
-HHHHHHHHHHHHHHHHHHHTT--EEEEEE-TTS-EEEEESS--S-SEEEETTEEEEEEE--S-HHHHHHHTTTSPP--HHHHHHHHHHHHHTTTT---

Foldseek 3Di:
DVVVLVVLQVQVVVQVVVVVVPFQFDDWDADPVGEIETEGADDDPDQWDDDPNHIYGYHYDPDDPVVVCVVPVVDDDDDPVSSVVSNVVSVCVVVPDDD

pLDDT: mean 85.34, std 11.91, range [42.44, 95.88]

Radius of gyration: 14.23 Å; chains: 1; bounding box: 28×26×42 Å